Protein AF-A0AAV0WJG8-F1 (afdb_monomer)

pLDDT: mean 78.59, std 14.53, range [40.78, 93.75]

Sequence (151 aa):
MVETILKAMENHFTKAYLLFLKYVLNIMNSFNALFQSKTVLIHKITEASENILKDFCSNFIKLEVLSNSDIKNIDVADPNNYLPSKSINLGIDSNEYIRHFSPVNYEQVKNLCLKFYITAALEIKKRLPINNIIFQQLRFLDPKLAPYGNS

Structure (mmCIF, N/CA/C/O backbone):
data_AF-A0AAV0WJG8-F1
#
_entry.id   AF-A0AAV0WJG8-F1
#
loop_
_atom_site.group_PDB
_atom_site.id
_atom_site.type_symbol
_atom_site.label_atom_id
_atom_site.label_alt_id
_atom_site.label_comp_id
_atom_site.label_asym_id
_atom_site.label_entity_id
_atom_site.label_seq_id
_atom_site.pdbx_PDB_ins_code
_atom_site.Cartn_x
_atom_site.Cartn_y
_atom_site.Cartn_z
_atom_site.occupancy
_atom_site.B_iso_or_equiv
_atom_site.auth_seq_id
_atom_site.auth_comp_id
_atom_site.auth_asym_id
_atom_site.auth_atom_id
_atom_site.pdbx_PDB_model_num
ATOM 1 N N . MET A 1 1 ? 28.531 -15.564 -2.385 1.00 53.53 1 MET A N 1
ATOM 2 C CA . MET A 1 1 ? 27.382 -15.014 -1.624 1.00 53.53 1 MET A CA 1
ATOM 3 C C . MET A 1 1 ? 27.381 -13.483 -1.636 1.00 53.53 1 MET A C 1
ATOM 5 O O . MET A 1 1 ? 26.377 -12.909 -2.030 1.00 53.53 1 MET A O 1
ATOM 9 N N . VAL A 1 2 ? 28.500 -12.816 -1.309 1.00 50.94 2 VAL A N 1
ATOM 10 C CA . VAL A 1 2 ? 28.621 -11.339 -1.356 1.00 50.94 2 VAL A CA 1
ATOM 11 C C . VAL A 1 2 ? 28.486 -10.772 -2.779 1.00 50.94 2 VAL A C 1
ATOM 13 O O . VAL A 1 2 ? 27.756 -9.809 -2.968 1.00 50.94 2 VAL A O 1
ATOM 16 N N . GLU A 1 3 ? 29.070 -11.410 -3.800 1.00 52.09 3 GLU A N 1
ATOM 17 C CA . GLU A 1 3 ? 28.926 -10.982 -5.210 1.00 52.09 3 GLU A CA 1
ATOM 18 C C . GLU A 1 3 ? 27.491 -11.071 -5.748 1.00 52.09 3 GLU A C 1
ATOM 20 O O . GLU A 1 3 ? 27.099 -10.289 -6.608 1.00 52.09 3 GLU A O 1
ATOM 25 N N . THR A 1 4 ? 26.685 -12.007 -5.240 1.00 57.16 4 THR A N 1
ATOM 26 C CA . THR A 1 4 ? 25.278 -12.167 -5.636 1.00 57.16 4 THR A CA 1
ATOM 27 C C . THR A 1 4 ? 24.420 -11.047 -5.051 1.00 57.16 4 THR A C 1
ATOM 29 O O . THR A 1 4 ? 23.534 -10.538 -5.730 1.00 57.16 4 THR A O 1
ATOM 32 N N . ILE A 1 5 ? 24.724 -10.625 -3.819 1.00 57.31 5 ILE A N 1
ATOM 33 C CA . ILE A 1 5 ? 24.101 -9.464 -3.173 1.00 57.31 5 ILE A CA 1
ATOM 34 C C . ILE A 1 5 ? 24.571 -8.176 -3.857 1.00 57.31 5 ILE A C 1
ATOM 36 O O . ILE A 1 5 ? 23.738 -7.330 -4.153 1.00 57.31 5 ILE A O 1
ATOM 40 N N . LEU A 1 6 ? 25.860 -8.051 -4.197 1.00 49.75 6 LEU A N 1
ATOM 41 C CA . LEU A 1 6 ? 26.394 -6.884 -4.909 1.00 49.75 6 LEU A CA 1
ATOM 42 C C . LEU A 1 6 ? 25.773 -6.730 -6.305 1.00 49.75 6 LEU A C 1
ATOM 44 O O . LEU A 1 6 ? 25.270 -5.659 -6.615 1.00 49.75 6 LEU A O 1
ATOM 48 N N . LYS A 1 7 ? 25.693 -7.806 -7.104 1.00 57.62 7 LYS A N 1
ATOM 49 C CA . LYS A 1 7 ? 24.991 -7.795 -8.403 1.00 57.62 7 LYS A CA 1
ATOM 50 C C . LYS A 1 7 ? 23.489 -7.546 -8.265 1.00 57.62 7 LYS A C 1
ATOM 52 O O . LYS A 1 7 ? 22.890 -6.902 -9.121 1.00 57.62 7 LYS A O 1
ATOM 57 N N . ALA A 1 8 ? 22.862 -8.035 -7.194 1.00 55.31 8 ALA A N 1
ATOM 58 C CA . ALA A 1 8 ? 21.472 -7.709 -6.891 1.00 55.31 8 ALA A CA 1
ATOM 59 C C . ALA A 1 8 ? 21.305 -6.241 -6.461 1.00 55.31 8 ALA A C 1
ATOM 61 O O . ALA A 1 8 ? 20.274 -5.654 -6.760 1.00 55.31 8 ALA A O 1
ATOM 62 N N . MET A 1 9 ? 22.296 -5.625 -5.813 1.00 50.56 9 MET A N 1
ATOM 63 C CA . MET A 1 9 ? 22.311 -4.200 -5.451 1.00 50.56 9 MET A CA 1
ATOM 64 C C . MET A 1 9 ? 22.664 -3.285 -6.639 1.00 50.56 9 MET A C 1
ATOM 66 O O . MET A 1 9 ? 22.158 -2.167 -6.702 1.00 50.56 9 MET A O 1
ATOM 70 N N . GLU A 1 10 ? 23.452 -3.768 -7.607 1.00 56.34 10 GLU A N 1
ATOM 71 C CA . GLU A 1 10 ? 23.682 -3.142 -8.924 1.00 56.34 10 GLU A CA 1
ATOM 72 C C . GLU A 1 10 ? 22.482 -3.285 -9.867 1.00 56.34 10 GLU A C 1
ATOM 74 O O . GLU A 1 10 ? 22.414 -2.641 -10.914 1.00 56.34 10 GLU A O 1
A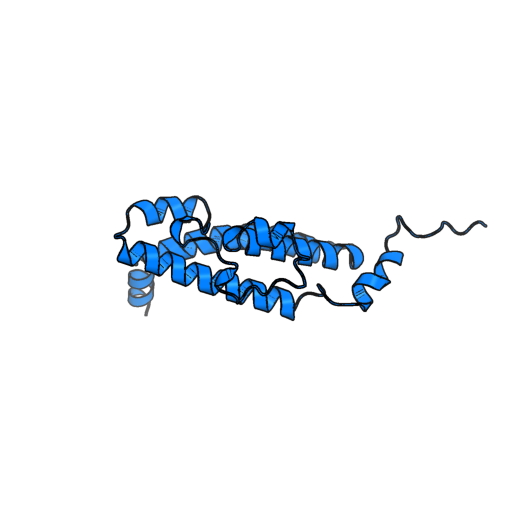TOM 79 N N . ASN A 1 11 ? 21.493 -4.095 -9.492 1.00 74.00 11 ASN A N 1
ATOM 80 C CA . ASN A 1 11 ? 20.261 -4.185 -10.238 1.00 74.00 11 ASN A CA 1
ATOM 81 C C . ASN A 1 11 ? 19.435 -2.908 -10.019 1.00 74.00 11 ASN A C 1
ATOM 83 O O . ASN A 1 11 ? 18.912 -2.653 -8.931 1.00 74.00 11 ASN A O 1
ATOM 87 N N . HIS A 1 12 ? 19.284 -2.118 -11.081 1.00 78.19 12 HIS A N 1
ATOM 88 C CA . HIS A 1 12 ? 18.453 -0.915 -11.126 1.00 78.19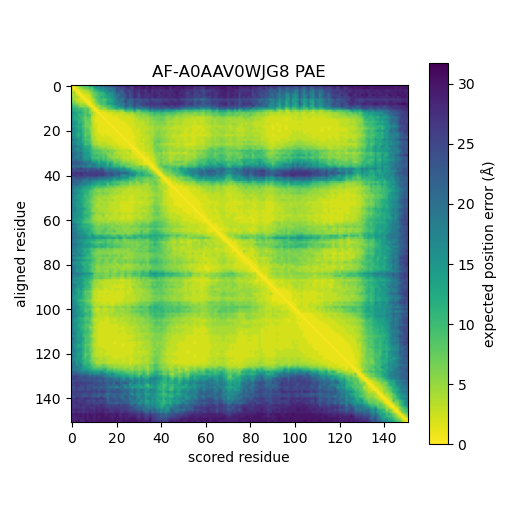 12 HIS A CA 1
ATOM 89 C C . HIS A 1 12 ? 17.046 -1.138 -10.525 1.00 78.19 12 HIS A C 1
ATOM 91 O O . HIS A 1 12 ? 16.498 -0.242 -9.883 1.00 78.19 12 HIS A O 1
ATOM 97 N N . PHE A 1 13 ? 16.490 -2.349 -10.630 1.00 84.50 13 PHE A N 1
ATOM 98 C CA . PHE A 1 13 ? 15.227 -2.720 -9.983 1.00 84.50 13 PHE A CA 1
ATOM 99 C C . PHE A 1 13 ? 15.293 -2.672 -8.449 1.00 84.50 13 PHE A C 1
ATOM 101 O O . PHE A 1 13 ? 14.407 -2.107 -7.808 1.00 84.50 13 PHE A O 1
ATOM 108 N N . THR A 1 14 ? 16.358 -3.208 -7.853 1.00 86.00 14 THR A N 1
ATOM 109 C CA . THR A 1 14 ? 16.562 -3.210 -6.398 1.00 86.00 14 THR A CA 1
ATOM 110 C C . THR A 1 14 ? 16.704 -1.793 -5.876 1.00 86.00 14 THR A C 1
ATOM 112 O O . THR A 1 14 ? 16.089 -1.451 -4.872 1.00 86.00 14 THR A O 1
ATOM 115 N N . LYS A 1 15 ? 17.449 -0.929 -6.577 1.00 88.94 15 LYS A N 1
ATOM 116 C CA . LYS A 1 15 ? 17.573 0.478 -6.182 1.00 88.94 15 LYS A CA 1
ATOM 117 C C . LYS A 1 15 ? 16.225 1.202 -6.232 1.00 88.94 15 LYS A C 1
ATOM 119 O O . LYS A 1 15 ? 15.876 1.875 -5.266 1.00 88.94 15 LYS A O 1
ATOM 124 N N . ALA A 1 16 ? 15.445 1.023 -7.300 1.00 90.25 16 ALA A N 1
ATOM 125 C CA . ALA A 1 16 ? 14.104 1.602 -7.402 1.00 90.25 16 ALA A CA 1
ATOM 126 C C . ALA A 1 16 ? 13.186 1.148 -6.252 1.00 90.25 16 ALA A C 1
ATOM 128 O O . ALA A 1 16 ? 12.484 1.968 -5.653 1.00 90.25 16 ALA A O 1
ATOM 129 N N . TYR A 1 17 ? 13.246 -0.143 -5.911 1.00 89.94 17 TYR A N 1
ATOM 130 C CA . TYR A 1 17 ? 12.474 -0.729 -4.821 1.00 89.94 17 TYR A CA 1
ATOM 131 C C . TYR A 1 17 ? 12.952 -0.265 -3.438 1.00 89.94 17 TYR A C 1
ATOM 133 O O . TYR A 1 17 ? 12.134 0.036 -2.581 1.00 89.94 17 TYR A O 1
ATOM 141 N N . LEU A 1 18 ? 14.260 -0.119 -3.210 1.00 90.00 18 LEU A N 1
ATOM 142 C CA . LEU A 1 18 ? 14.802 0.427 -1.960 1.00 90.00 18 LEU A CA 1
ATOM 143 C C . LEU A 1 18 ? 14.403 1.894 -1.751 1.00 90.00 18 LEU A C 1
ATOM 145 O O . LEU A 1 18 ? 14.049 2.274 -0.637 1.00 90.00 18 LEU A O 1
ATOM 149 N N . LEU A 1 19 ? 14.411 2.713 -2.810 1.00 92.38 19 LEU A N 1
ATOM 150 C CA . LEU A 1 19 ? 13.921 4.097 -2.751 1.00 92.38 19 LEU A CA 1
ATOM 151 C C . LEU A 1 19 ? 12.422 4.149 -2.423 1.00 92.38 19 LEU A C 1
ATOM 153 O O . LEU A 1 19 ? 11.987 4.983 -1.632 1.00 92.38 19 LEU A O 1
ATOM 157 N N . PHE A 1 20 ? 11.648 3.218 -2.979 1.00 93.75 20 PHE A N 1
ATOM 158 C CA . PHE A 1 20 ? 10.243 3.033 -2.632 1.00 93.75 20 PHE A CA 1
ATOM 159 C C . PHE A 1 20 ? 10.061 2.607 -1.164 1.00 93.75 20 PHE A C 1
ATOM 161 O O . PHE A 1 20 ? 9.269 3.204 -0.439 1.00 93.75 20 PHE A O 1
ATOM 168 N N . LEU A 1 21 ? 10.832 1.630 -0.681 1.00 92.19 21 LEU A N 1
ATOM 169 C CA . LEU A 1 21 ? 10.775 1.186 0.713 1.00 92.19 21 LEU A CA 1
ATOM 170 C C . LEU A 1 21 ? 11.170 2.298 1.687 1.00 92.19 21 LEU A C 1
ATOM 172 O O . LEU A 1 21 ? 10.558 2.416 2.742 1.00 92.19 21 LEU A O 1
ATOM 176 N N . LYS A 1 22 ? 12.140 3.146 1.330 1.00 92.69 22 LYS A N 1
ATOM 177 C CA . LYS A 1 22 ? 12.486 4.353 2.095 1.00 92.69 22 LYS A CA 1
ATOM 178 C C . LYS A 1 22 ? 11.279 5.290 2.224 1.00 92.69 22 LYS A C 1
ATOM 180 O O . LYS A 1 22 ? 11.019 5.796 3.312 1.00 92.69 22 LYS A O 1
ATOM 185 N N . TYR A 1 23 ? 10.528 5.498 1.141 1.00 92.88 23 TYR A N 1
ATOM 186 C CA . TYR A 1 23 ? 9.294 6.288 1.169 1.00 92.88 23 TYR A CA 1
ATOM 187 C C . TYR A 1 23 ? 8.226 5.653 2.074 1.00 92.88 23 TYR A C 1
ATOM 189 O O . TYR A 1 23 ? 7.709 6.317 2.970 1.00 92.88 23 TYR A O 1
ATOM 197 N N . VAL A 1 24 ? 7.952 4.357 1.904 1.00 91.38 24 VAL A N 1
ATOM 198 C CA . VAL A 1 24 ? 6.990 3.612 2.735 1.00 91.38 24 VAL A CA 1
ATOM 199 C C . VAL A 1 24 ? 7.383 3.634 4.213 1.00 91.38 24 VAL A C 1
ATOM 201 O O . VAL A 1 24 ? 6.529 3.811 5.080 1.00 91.38 24 VAL A O 1
ATOM 204 N N . LEU A 1 25 ? 8.670 3.483 4.525 1.00 89.06 25 LEU A N 1
ATOM 205 C CA . LEU A 1 25 ? 9.166 3.491 5.898 1.00 89.06 25 LEU A CA 1
ATOM 206 C C . LEU A 1 25 ? 8.879 4.825 6.592 1.00 89.06 25 LEU A C 1
ATOM 208 O O . LEU A 1 25 ? 8.531 4.828 7.769 1.00 89.06 25 LEU A O 1
ATOM 212 N N . ASN A 1 26 ? 8.954 5.946 5.872 1.00 87.81 26 ASN A N 1
ATOM 213 C CA . ASN A 1 26 ? 8.582 7.246 6.427 1.00 87.81 26 ASN A CA 1
ATOM 214 C C . ASN A 1 26 ? 7.098 7.305 6.815 1.00 87.81 26 ASN A C 1
ATOM 216 O O . ASN A 1 26 ? 6.782 7.853 7.867 1.00 87.81 26 ASN A O 1
ATOM 220 N N . ILE A 1 27 ? 6.206 6.692 6.027 1.00 85.31 27 ILE A N 1
ATOM 221 C CA . ILE A 1 27 ? 4.778 6.573 6.372 1.00 85.31 27 ILE A CA 1
ATOM 222 C C . ILE A 1 27 ? 4.617 5.732 7.650 1.00 85.31 27 ILE A C 1
ATOM 224 O O . ILE A 1 27 ? 3.926 6.128 8.587 1.00 85.31 27 ILE A O 1
ATOM 228 N N . MET A 1 28 ? 5.319 4.597 7.729 1.00 83.00 28 MET A N 1
ATOM 229 C CA . MET A 1 28 ? 5.268 3.694 8.886 1.00 83.00 28 MET A CA 1
ATOM 230 C C . MET A 1 28 ? 5.872 4.301 10.161 1.00 83.00 28 MET A C 1
ATOM 232 O O . MET A 1 28 ? 5.393 4.019 11.259 1.00 83.00 28 MET A O 1
ATOM 236 N N . ASN A 1 29 ? 6.903 5.142 10.050 1.00 83.38 29 ASN A N 1
ATOM 237 C CA . ASN A 1 29 ? 7.557 5.769 11.201 1.00 83.38 29 ASN A CA 1
ATOM 238 C C . ASN A 1 29 ? 6.601 6.667 11.993 1.00 83.38 29 ASN A C 1
ATOM 240 O O . ASN A 1 29 ? 6.647 6.663 13.223 1.00 83.38 29 ASN A O 1
ATOM 244 N N . SER A 1 30 ? 5.693 7.366 11.310 1.00 75.31 30 SER A N 1
ATOM 245 C CA . SER A 1 30 ? 4.637 8.176 11.929 1.00 75.31 30 SER A CA 1
ATOM 246 C C . SER A 1 30 ? 3.738 7.336 12.840 1.00 75.31 30 SER A C 1
ATOM 248 O O . SER A 1 30 ? 3.424 7.726 13.964 1.00 75.31 30 SER A O 1
ATOM 250 N N . PHE A 1 31 ? 3.370 6.142 12.378 1.00 78.44 31 PHE A N 1
ATOM 251 C CA . PHE A 1 31 ? 2.560 5.200 13.141 1.00 78.44 31 PHE A CA 1
ATOM 252 C C . PHE A 1 31 ? 3.354 4.542 14.277 1.00 78.44 31 PHE A C 1
ATOM 254 O O . PHE A 1 31 ? 2.868 4.455 15.404 1.00 78.44 31 PHE A O 1
ATOM 261 N N . ASN A 1 32 ? 4.607 4.154 14.022 1.00 77.56 32 ASN A N 1
ATOM 262 C CA . ASN A 1 32 ? 5.495 3.600 15.046 1.00 77.56 32 ASN A CA 1
ATOM 263 C C . ASN A 1 32 ? 5.734 4.582 16.201 1.00 77.56 32 ASN A C 1
ATOM 265 O O . ASN A 1 32 ? 5.731 4.165 17.357 1.00 77.56 32 ASN A O 1
ATOM 269 N N . ALA A 1 33 ? 5.887 5.880 15.919 1.00 78.88 33 ALA A N 1
ATOM 270 C CA . ALA A 1 33 ? 6.032 6.908 16.949 1.00 78.88 33 ALA A CA 1
ATOM 271 C C . ALA A 1 33 ? 4.809 6.970 17.883 1.00 78.88 33 ALA A C 1
ATOM 273 O O . ALA A 1 33 ? 4.955 7.166 19.089 1.00 78.88 33 ALA A O 1
ATOM 274 N N . LEU A 1 34 ? 3.606 6.735 17.348 1.00 71.75 34 LEU A N 1
ATOM 275 C CA . LEU A 1 34 ? 2.370 6.685 18.130 1.00 71.75 34 LEU A CA 1
ATOM 276 C C . LEU A 1 34 ? 2.329 5.458 19.056 1.00 71.75 34 LEU A C 1
ATOM 278 O O . LEU A 1 34 ? 1.909 5.584 20.204 1.00 71.75 34 LEU A O 1
ATOM 282 N N . PHE A 1 35 ? 2.839 4.307 18.605 1.00 67.56 35 PHE A N 1
ATOM 283 C CA . PHE A 1 35 ? 3.004 3.100 19.433 1.00 67.56 35 PHE A CA 1
ATOM 284 C C . PHE A 1 35 ? 4.101 3.228 20.495 1.00 67.56 35 PHE A C 1
ATOM 286 O O . PHE A 1 35 ? 4.013 2.605 21.549 1.00 67.56 35 PHE A O 1
ATOM 293 N N . GLN A 1 36 ? 5.131 4.032 20.234 1.00 68.38 36 GLN A N 1
ATOM 294 C CA . GLN A 1 36 ? 6.209 4.315 21.187 1.00 68.38 36 GLN A CA 1
ATOM 295 C C . GLN A 1 36 ? 5.819 5.371 22.235 1.00 68.38 36 GLN A C 1
ATOM 297 O O . GLN A 1 36 ? 6.570 5.609 23.185 1.00 68.38 36 GLN A O 1
ATOM 302 N N . SER A 1 37 ? 4.651 6.004 22.090 1.00 70.69 37 SER A N 1
ATOM 303 C CA . SER A 1 37 ? 4.130 6.938 23.083 1.00 70.69 37 SER A CA 1
ATOM 304 C C . SER A 1 37 ? 3.861 6.223 24.408 1.00 70.69 37 SER A C 1
ATOM 306 O O . SER A 1 37 ? 3.209 5.185 24.459 1.00 70.69 37 SER A O 1
ATOM 308 N N . LYS A 1 38 ? 4.317 6.819 25.515 1.00 59.88 38 LYS A N 1
ATOM 309 C CA . LYS A 1 38 ? 4.108 6.291 26.877 1.00 59.88 38 LYS A CA 1
ATOM 310 C C . LYS A 1 38 ? 2.676 6.483 27.397 1.00 59.88 38 LYS A C 1
ATOM 312 O O . LYS A 1 38 ? 2.363 6.036 28.496 1.00 59.88 38 LYS A O 1
ATOM 317 N N . THR A 1 39 ? 1.816 7.172 26.649 1.00 59.22 39 THR A N 1
ATOM 318 C CA . THR A 1 39 ? 0.405 7.366 26.997 1.00 59.22 39 THR A CA 1
ATOM 319 C C . THR A 1 39 ? -0.456 6.301 26.322 1.00 59.22 39 THR A C 1
ATOM 321 O O . THR A 1 39 ? -0.326 6.052 25.125 1.00 59.22 39 THR A O 1
ATOM 324 N N . VAL A 1 40 ? -1.351 5.667 27.087 1.00 55.47 40 VAL A N 1
ATOM 325 C CA . VAL A 1 40 ? -2.308 4.670 26.578 1.00 55.47 40 VAL A CA 1
ATOM 326 C C . VAL A 1 40 ? -3.344 5.387 25.702 1.00 55.47 40 VAL A C 1
ATOM 328 O O . VAL A 1 40 ? -4.406 5.800 26.154 1.00 55.47 40 VAL A O 1
ATOM 331 N N . LEU A 1 41 ? -3.011 5.584 24.427 1.00 64.94 41 LEU A N 1
ATOM 332 C CA . LEU A 1 41 ? -3.833 6.292 23.443 1.00 64.94 41 LEU A CA 1
ATOM 333 C C . LEU A 1 41 ? -4.681 5.314 22.622 1.00 64.94 41 LEU A C 1
ATOM 335 O O . LEU A 1 41 ? -4.773 5.438 21.405 1.00 64.94 41 LEU A O 1
ATOM 339 N N . ILE A 1 42 ? -5.316 4.337 23.276 1.00 62.75 42 ILE A N 1
ATOM 340 C CA . ILE A 1 42 ? -6.174 3.317 22.638 1.00 62.75 42 ILE A CA 1
ATOM 341 C C . ILE A 1 42 ? -7.218 3.964 21.711 1.00 62.75 42 ILE A C 1
ATOM 343 O O . ILE A 1 42 ? -7.445 3.491 20.596 1.00 62.75 42 ILE A O 1
ATOM 347 N N . HIS A 1 43 ? -7.776 5.105 22.128 1.00 64.56 43 HIS A N 1
ATOM 348 C CA . HIS A 1 43 ? -8.718 5.897 21.338 1.00 64.56 43 HIS A CA 1
ATOM 349 C C . HIS A 1 43 ? -8.098 6.491 20.057 1.00 64.56 43 HIS A C 1
ATOM 351 O O . HIS A 1 43 ? -8.793 6.589 19.047 1.00 64.56 43 HIS A O 1
ATOM 357 N N . LYS A 1 44 ? -6.795 6.817 20.056 1.00 71.75 44 LYS A N 1
ATOM 358 C CA . LYS A 1 44 ? -6.058 7.302 18.874 1.00 71.75 44 LYS A CA 1
ATOM 359 C C . LYS A 1 44 ? -5.471 6.186 18.024 1.00 71.75 44 LYS A C 1
ATOM 361 O O . LYS A 1 44 ? -5.191 6.427 16.860 1.00 71.75 44 LYS A O 1
ATOM 366 N N . ILE A 1 45 ? -5.288 4.975 18.559 1.00 75.12 45 ILE A N 1
ATOM 367 C CA . ILE A 1 45 ? -4.787 3.839 17.769 1.00 75.12 45 ILE A CA 1
ATOM 368 C C . ILE A 1 45 ? -5.753 3.533 16.625 1.00 75.12 45 ILE A C 1
ATOM 370 O O . ILE A 1 45 ? -5.300 3.297 15.510 1.00 75.12 45 ILE A O 1
ATOM 374 N N . THR A 1 46 ? -7.066 3.582 16.867 1.00 75.56 46 THR A N 1
ATOM 375 C CA . THR A 1 46 ? -8.070 3.360 15.811 1.00 75.56 46 THR A CA 1
ATOM 376 C C . THR A 1 46 ? -7.948 4.413 14.707 1.00 75.56 46 THR A C 1
ATOM 378 O O . THR A 1 46 ? -7.800 4.062 13.542 1.00 75.56 46 THR A O 1
ATOM 381 N N . GLU A 1 47 ? -7.909 5.695 15.076 1.00 79.06 47 GLU A N 1
ATOM 382 C CA . GLU A 1 47 ? -7.749 6.811 14.133 1.00 79.06 47 GLU A CA 1
ATOM 383 C C . GLU A 1 47 ? -6.413 6.741 13.375 1.00 79.06 47 GLU A C 1
ATOM 385 O O . GLU A 1 47 ? -6.374 6.857 12.155 1.00 79.06 47 GLU A O 1
ATOM 390 N N . ALA A 1 48 ? -5.312 6.467 14.073 1.00 80.62 48 ALA A N 1
ATOM 391 C CA . ALA A 1 48 ? -3.993 6.306 13.472 1.00 80.62 48 ALA A CA 1
ATOM 392 C C . ALA A 1 48 ? -3.933 5.109 12.513 1.00 80.62 48 ALA A C 1
ATOM 394 O O . ALA A 1 48 ? -3.257 5.176 11.490 1.00 80.62 48 ALA A O 1
ATOM 395 N N . SER A 1 49 ? -4.654 4.029 12.825 1.00 82.75 49 SER A N 1
ATOM 396 C CA . SER A 1 49 ? -4.756 2.842 11.970 1.00 82.75 49 SER A CA 1
ATOM 397 C C . SER A 1 49 ? -5.572 3.118 10.706 1.00 82.75 49 SER A C 1
ATOM 399 O O . SER A 1 49 ? -5.240 2.628 9.629 1.00 82.75 49 SER A O 1
ATOM 401 N N . GLU A 1 50 ? -6.631 3.919 10.811 1.00 85.19 50 GLU A N 1
ATOM 402 C CA . GLU A 1 50 ? -7.380 4.391 9.645 1.00 85.19 50 GLU A CA 1
ATOM 403 C C . GLU A 1 50 ? -6.532 5.339 8.790 1.00 85.19 50 GLU A C 1
ATOM 405 O O . GLU A 1 50 ? -6.526 5.216 7.568 1.00 85.19 50 GLU A O 1
ATOM 410 N N . ASN A 1 51 ? -5.785 6.250 9.417 1.00 87.06 51 ASN A N 1
ATOM 411 C CA . ASN A 1 51 ? -4.935 7.211 8.717 1.00 87.06 51 ASN A CA 1
ATOM 412 C C . ASN A 1 51 ? -3.786 6.526 7.977 1.00 87.06 51 ASN A C 1
ATOM 414 O O . ASN A 1 51 ? -3.610 6.783 6.792 1.00 87.06 51 ASN A O 1
ATOM 418 N N . ILE A 1 52 ? -3.074 5.583 8.608 1.00 88.44 52 ILE A N 1
ATOM 419 C CA . ILE A 1 52 ? -2.012 4.845 7.910 1.00 88.44 52 ILE A CA 1
ATOM 420 C C . ILE A 1 52 ? -2.579 4.029 6.740 1.00 88.44 52 ILE A C 1
ATOM 422 O O . ILE A 1 52 ? -1.971 3.970 5.674 1.00 88.44 52 ILE A O 1
ATOM 426 N N . LEU A 1 53 ? -3.775 3.446 6.889 1.00 88.62 53 LEU A N 1
ATOM 427 C CA . LEU A 1 53 ? -4.434 2.748 5.787 1.00 88.62 53 LEU A CA 1
ATOM 428 C C . LEU A 1 53 ? -4.793 3.715 4.649 1.00 88.62 53 LEU A C 1
ATOM 430 O O . LEU A 1 53 ? -4.553 3.393 3.489 1.00 88.62 53 LEU A O 1
ATOM 434 N N . LYS A 1 54 ? -5.321 4.905 4.963 1.00 89.12 54 LYS A N 1
ATOM 435 C CA . LYS A 1 54 ? -5.601 5.955 3.969 1.00 89.12 54 LYS A CA 1
ATOM 436 C C . LYS A 1 54 ? -4.334 6.414 3.258 1.00 89.12 54 LYS A C 1
ATOM 438 O O . LYS A 1 54 ? -4.361 6.531 2.037 1.00 89.12 54 LYS A O 1
ATOM 443 N N . ASP A 1 55 ? -3.233 6.607 3.979 1.00 88.44 55 ASP A N 1
ATOM 444 C CA . ASP A 1 55 ? -1.950 7.004 3.397 1.00 88.44 55 ASP A CA 1
ATOM 445 C C . ASP A 1 55 ? -1.472 5.962 2.381 1.00 88.44 55 ASP A C 1
ATOM 447 O O . ASP A 1 55 ? -1.134 6.308 1.249 1.00 88.44 55 ASP A O 1
ATOM 451 N N . PHE A 1 56 ? -1.528 4.672 2.724 1.00 89.50 56 PHE A N 1
ATOM 452 C CA . PHE A 1 56 ? -1.208 3.598 1.780 1.00 89.50 56 PHE A CA 1
ATOM 453 C C . PHE A 1 56 ? -2.162 3.595 0.583 1.00 89.50 56 PHE A C 1
ATOM 455 O O . PHE A 1 56 ? -1.706 3.625 -0.559 1.00 89.50 56 PHE A O 1
ATOM 462 N N . CYS A 1 57 ? -3.472 3.609 0.827 1.00 90.12 57 CYS A N 1
ATOM 463 C CA . CYS A 1 57 ? -4.483 3.556 -0.224 1.00 90.12 57 CYS A CA 1
ATOM 464 C C . CYS A 1 57 ? -4.421 4.759 -1.173 1.00 90.12 57 CYS A C 1
ATOM 466 O O . CYS A 1 57 ? -4.567 4.578 -2.375 1.00 90.12 57 CYS A O 1
ATOM 468 N N . SER A 1 58 ? -4.126 5.965 -0.685 1.00 91.50 58 SER A N 1
ATOM 469 C CA . SER A 1 58 ? -4.015 7.180 -1.510 1.00 91.50 58 SER A CA 1
ATOM 470 C C . SER A 1 58 ? -2.951 7.093 -2.609 1.00 91.50 58 SER A C 1
ATOM 472 O O . SER A 1 58 ? -3.031 7.804 -3.608 1.00 91.50 58 SER A O 1
ATOM 474 N N . ASN A 1 59 ? -1.973 6.194 -2.458 1.00 91.44 59 ASN A N 1
ATOM 475 C CA . A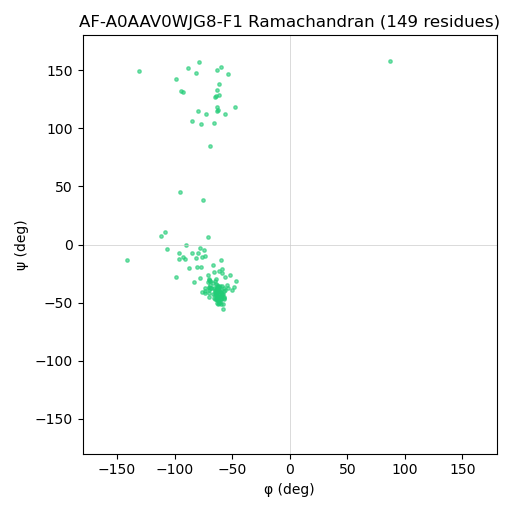SN A 1 59 ? -0.913 6.004 -3.439 1.00 91.44 59 ASN A CA 1
ATOM 476 C C . ASN A 1 59 ? -1.335 5.142 -4.640 1.00 91.44 59 ASN A C 1
ATOM 478 O O . ASN A 1 59 ? -0.666 5.200 -5.673 1.00 91.44 59 ASN A O 1
ATOM 482 N N . PHE A 1 60 ? -2.405 4.343 -4.530 1.00 92.50 60 PHE A N 1
ATOM 483 C CA . PHE A 1 60 ? -2.802 3.401 -5.587 1.00 92.50 60 PHE A CA 1
ATOM 484 C C . PHE A 1 60 ? -4.312 3.253 -5.823 1.00 92.50 60 PHE A C 1
ATOM 486 O O . PHE A 1 60 ? -4.689 2.698 -6.849 1.00 92.50 60 PHE A O 1
ATOM 493 N N . ILE A 1 61 ? -5.174 3.745 -4.933 1.00 91.50 61 ILE A N 1
ATOM 494 C CA . ILE A 1 61 ? -6.638 3.730 -5.062 1.00 91.50 61 ILE A CA 1
ATOM 495 C C . ILE A 1 61 ? -7.120 5.095 -5.558 1.00 91.50 61 ILE A C 1
ATOM 497 O O . ILE A 1 61 ? -6.584 6.137 -5.179 1.00 91.50 61 ILE A O 1
ATOM 501 N N . LYS A 1 62 ? -8.145 5.101 -6.416 1.00 91.50 62 LYS A N 1
ATOM 502 C CA . LYS A 1 62 ? -8.750 6.329 -6.938 1.00 91.50 62 LYS A CA 1
ATOM 503 C C . LYS A 1 62 ? -9.336 7.175 -5.806 1.00 91.50 62 LYS A C 1
ATOM 505 O O . LYS A 1 62 ? -10.037 6.668 -4.930 1.00 91.50 62 LYS A O 1
ATOM 510 N N . LEU A 1 63 ? -9.121 8.489 -5.886 1.00 87.94 63 LEU A N 1
ATOM 511 C CA . LEU A 1 63 ? -9.623 9.447 -4.898 1.00 87.94 63 LEU A CA 1
ATOM 512 C C . LEU A 1 63 ? -11.150 9.360 -4.730 1.00 87.94 63 LEU A C 1
ATOM 514 O O . LEU A 1 63 ? -11.641 9.403 -3.610 1.00 87.94 63 LEU A O 1
ATOM 518 N N . GLU A 1 64 ? -11.888 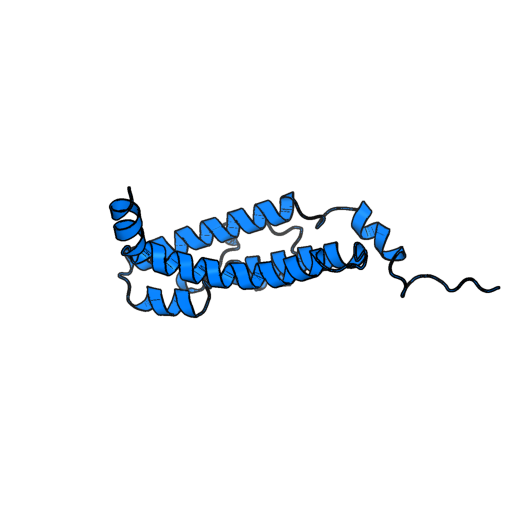9.157 -5.825 1.00 87.19 64 GLU A N 1
ATOM 519 C CA . GLU A 1 64 ? -13.349 9.001 -5.808 1.00 87.19 64 GLU A CA 1
ATOM 520 C C . GLU A 1 64 ? -13.818 7.850 -4.904 1.00 87.19 64 GLU A C 1
ATOM 522 O O . GLU A 1 64 ? -14.805 7.992 -4.188 1.00 87.19 64 GLU A O 1
ATOM 527 N N . VAL A 1 65 ? -13.081 6.737 -4.859 1.00 87.38 65 VAL A N 1
ATOM 528 C CA . VAL A 1 65 ? -13.416 5.597 -3.995 1.00 87.38 65 VAL A CA 1
ATOM 529 C C . VAL A 1 65 ? -13.097 5.926 -2.536 1.00 87.38 65 VAL A C 1
ATOM 531 O O . VAL A 1 65 ? -13.891 5.626 -1.648 1.00 87.38 65 VAL A O 1
ATOM 534 N N . LEU A 1 66 ? -11.972 6.606 -2.289 1.00 86.12 66 LEU A N 1
ATOM 535 C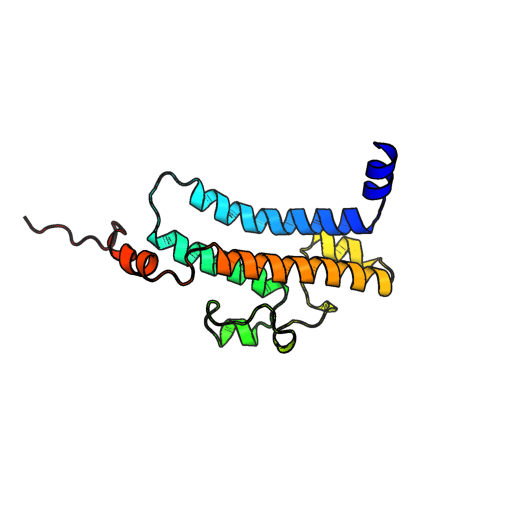 CA . LEU A 1 66 ? -11.543 7.012 -0.945 1.00 86.12 66 LEU A CA 1
ATOM 536 C C . LEU A 1 66 ? -12.434 8.094 -0.323 1.00 86.12 66 LEU A C 1
ATOM 538 O O . LEU A 1 66 ? -12.569 8.136 0.896 1.00 86.12 66 LEU A O 1
ATOM 542 N N . SER A 1 67 ? -13.020 8.973 -1.138 1.00 85.00 67 SER A N 1
ATOM 543 C CA . SER A 1 67 ? -13.912 10.038 -0.671 1.00 85.00 67 SER A CA 1
ATOM 544 C C . SER A 1 67 ? -15.351 9.566 -0.465 1.00 85.00 67 SER A C 1
ATOM 546 O O . SER A 1 67 ? -16.026 10.077 0.424 1.00 85.00 67 SER A O 1
ATOM 548 N N . ASN A 1 68 ? -15.821 8.601 -1.261 1.00 82.75 68 ASN A N 1
ATOM 549 C CA . ASN A 1 68 ? -17.220 8.162 -1.239 1.00 82.75 68 ASN A CA 1
ATOM 550 C C . ASN A 1 68 ? -17.497 6.996 -0.278 1.00 82.75 68 ASN A C 1
ATOM 552 O O . ASN A 1 68 ? -18.658 6.673 -0.039 1.00 82.75 68 ASN A O 1
ATOM 556 N N . SER A 1 69 ? -16.463 6.334 0.248 1.00 82.06 69 SER A N 1
ATOM 557 C CA . SER A 1 69 ? -16.604 5.149 1.103 1.00 82.06 69 SER A CA 1
ATOM 558 C C . SER A 1 69 ? -15.779 5.258 2.379 1.00 82.06 69 SER A C 1
ATOM 560 O O . SER A 1 69 ? -14.697 5.840 2.395 1.00 82.06 69 SER A O 1
ATOM 562 N N . ASP A 1 70 ? -16.261 4.631 3.454 1.00 82.38 70 ASP A N 1
ATOM 563 C CA . ASP A 1 70 ? -15.434 4.406 4.640 1.00 82.38 70 ASP A CA 1
ATOM 564 C C . ASP A 1 70 ? -14.269 3.470 4.271 1.00 82.38 70 ASP A C 1
ATOM 566 O O . ASP A 1 70 ? -14.486 2.375 3.743 1.00 82.38 70 ASP A O 1
ATOM 570 N N . ILE A 1 71 ? -13.035 3.885 4.582 1.00 82.50 71 ILE A N 1
ATOM 571 C CA . ILE A 1 71 ? -11.792 3.140 4.326 1.00 82.50 71 ILE A CA 1
ATOM 572 C C . ILE A 1 71 ? -11.837 1.699 4.864 1.00 82.50 71 ILE A C 1
ATOM 574 O O . ILE A 1 71 ? -11.188 0.803 4.322 1.00 82.50 71 ILE A O 1
ATOM 578 N N . LYS A 1 72 ? -12.652 1.452 5.894 1.00 80.19 72 LYS A N 1
ATOM 579 C CA . LYS A 1 72 ? -12.907 0.125 6.475 1.00 80.19 72 LYS A CA 1
ATOM 580 C C . LYS A 1 72 ? -13.533 -0.843 5.475 1.00 80.19 72 LYS A C 1
ATOM 582 O O . LYS A 1 72 ? -13.156 -2.019 5.423 1.00 80.19 72 LYS A O 1
ATOM 587 N N . ASN A 1 73 ? -14.446 -0.333 4.657 1.00 82.94 73 ASN A N 1
ATOM 588 C CA . ASN A 1 73 ? -15.298 -1.112 3.764 1.00 82.94 73 ASN A CA 1
ATOM 589 C C . ASN A 1 73 ? -14.742 -1.200 2.340 1.00 82.94 73 ASN A C 1
ATOM 591 O O . ASN A 1 73 ? -15.200 -2.032 1.566 1.00 82.94 73 ASN A O 1
ATOM 595 N N . ILE A 1 74 ? -13.736 -0.387 2.003 1.00 86.00 74 ILE A N 1
ATOM 596 C CA . ILE A 1 74 ? -13.096 -0.425 0.686 1.00 86.00 74 ILE A CA 1
ATOM 597 C C . ILE A 1 74 ? -12.381 -1.763 0.494 1.00 86.00 74 ILE A C 1
ATOM 599 O O . ILE A 1 74 ? -11.540 -2.156 1.315 1.00 86.00 74 ILE A O 1
ATOM 603 N N . ASP A 1 75 ? -12.687 -2.443 -0.610 1.00 85.75 75 ASP A N 1
ATOM 604 C CA . ASP A 1 75 ? -11.898 -3.577 -1.074 1.00 85.75 75 ASP A CA 1
ATOM 605 C C . ASP A 1 75 ? -10.621 -3.069 -1.755 1.00 85.75 75 ASP A C 1
ATOM 607 O O . ASP A 1 75 ? -10.630 -2.558 -2.877 1.00 85.75 75 ASP A O 1
ATOM 611 N N . VAL A 1 76 ? -9.508 -3.190 -1.031 1.00 87.44 76 VAL A N 1
ATOM 612 C CA . VAL A 1 76 ? -8.175 -2.772 -1.485 1.00 87.44 76 VAL A CA 1
ATOM 613 C C . VAL A 1 76 ? -7.563 -3.758 -2.487 1.00 87.44 76 VAL A C 1
ATOM 615 O O . VAL A 1 76 ? -6.543 -3.447 -3.102 1.00 87.44 76 VAL A O 1
ATOM 618 N N . ALA A 1 77 ? -8.156 -4.942 -2.659 1.00 87.69 77 ALA A N 1
ATOM 619 C CA . ALA A 1 77 ? -7.728 -5.958 -3.615 1.00 87.69 77 ALA A CA 1
ATOM 620 C C . ALA A 1 77 ? -8.507 -5.898 -4.945 1.00 87.69 77 ALA A C 1
ATOM 622 O O . ALA A 1 77 ? -8.129 -6.598 -5.883 1.00 87.69 77 ALA A O 1
ATOM 623 N N . ASP A 1 78 ? -9.550 -5.064 -5.043 1.00 88.31 78 ASP A N 1
ATOM 624 C CA . ASP A 1 78 ? -10.346 -4.901 -6.263 1.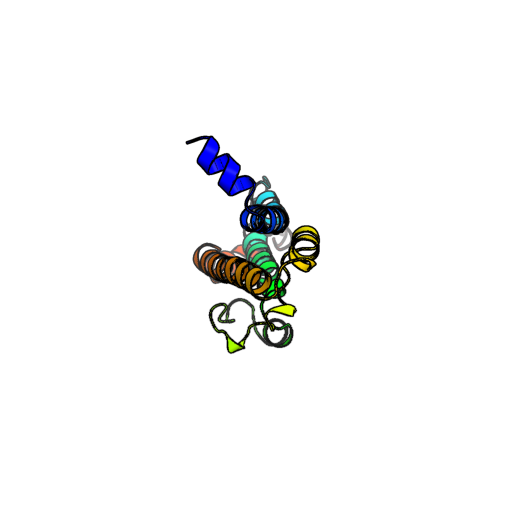00 88.31 78 ASP A CA 1
ATOM 625 C C . ASP A 1 78 ? -9.638 -3.985 -7.284 1.00 88.31 78 ASP A C 1
ATOM 627 O O . ASP A 1 78 ? -9.504 -2.777 -7.043 1.00 88.31 78 ASP A O 1
ATOM 631 N N . PRO A 1 79 ? -9.233 -4.510 -8.458 1.00 87.50 79 PRO A N 1
ATOM 632 C CA . PRO A 1 79 ? -8.557 -3.727 -9.486 1.00 87.50 79 PRO A CA 1
ATOM 633 C C . PRO A 1 79 ? -9.378 -2.565 -10.052 1.00 87.50 79 PRO A C 1
ATOM 635 O O . PRO A 1 79 ? -8.797 -1.603 -10.556 1.00 87.50 79 PRO A O 1
ATOM 638 N N . ASN A 1 80 ? -10.711 -2.606 -9.958 1.00 88.38 80 ASN A N 1
ATO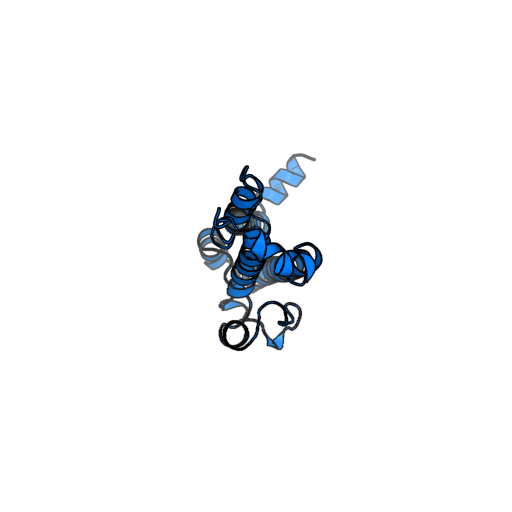M 639 C CA . ASN A 1 80 ? -11.571 -1.520 -10.442 1.00 88.38 80 ASN A CA 1
ATOM 640 C C . ASN A 1 80 ? -11.378 -0.222 -9.647 1.00 88.38 80 ASN A C 1
ATOM 642 O O . ASN A 1 80 ? -11.621 0.877 -10.164 1.00 88.38 80 ASN A O 1
ATOM 646 N N . ASN A 1 81 ? -10.890 -0.344 -8.411 1.00 89.19 81 ASN A N 1
ATOM 647 C CA . ASN A 1 81 ? -10.631 0.774 -7.514 1.00 89.19 81 ASN A CA 1
ATOM 648 C C . ASN A 1 81 ? -9.254 1.409 -7.747 1.00 89.19 81 ASN A C 1
ATOM 650 O O . ASN A 1 81 ? -8.962 2.447 -7.152 1.00 89.19 81 ASN A O 1
ATOM 654 N N . TYR A 1 82 ? -8.398 0.821 -8.588 1.00 90.94 82 TYR A N 1
ATOM 655 C CA . TYR A 1 82 ? -7.010 1.257 -8.726 1.00 90.94 82 TYR A CA 1
ATOM 656 C C . TYR A 1 82 ? -6.853 2.462 -9.645 1.00 90.94 82 TYR A C 1
ATOM 658 O O . TYR A 1 82 ? -7.561 2.641 -10.639 1.00 90.94 82 TYR A O 1
ATOM 666 N N . LEU A 1 83 ? -5.868 3.290 -9.317 1.00 88.88 83 LEU A N 1
ATOM 667 C CA . LEU A 1 83 ? -5.342 4.298 -10.219 1.00 88.88 83 LEU A CA 1
ATOM 668 C C . LEU A 1 83 ? -4.707 3.620 -11.445 1.00 88.88 83 LEU A C 1
ATOM 670 O O . LEU A 1 83 ? -4.148 2.526 -11.329 1.00 88.88 83 LEU A O 1
ATOM 674 N N . PRO A 1 84 ? -4.717 4.278 -12.617 1.00 86.81 84 PRO A N 1
ATOM 675 C CA . PRO A 1 84 ? -3.932 3.826 -13.763 1.00 86.81 84 PRO A CA 1
ATOM 676 C C . PRO A 1 84 ? -2.452 3.644 -13.383 1.00 86.81 84 PRO A C 1
ATOM 678 O O . PRO A 1 84 ? -1.929 4.446 -12.608 1.00 86.81 84 PRO A O 1
ATOM 681 N N . SER A 1 85 ? -1.741 2.670 -13.973 1.00 77.94 85 SER A N 1
ATOM 682 C CA . SER A 1 85 ? -0.342 2.337 -13.616 1.00 77.94 85 SER A CA 1
ATOM 683 C C . SER A 1 85 ? 0.597 3.549 -13.544 1.00 77.94 85 SER A C 1
ATOM 685 O O . SER A 1 85 ? 1.463 3.634 -12.673 1.00 77.94 85 SER A O 1
ATOM 687 N N . LYS A 1 86 ? 0.397 4.531 -14.432 1.00 80.75 86 LYS A N 1
ATOM 688 C CA . LYS A 1 86 ? 1.191 5.770 -14.500 1.00 80.75 86 LYS A CA 1
ATOM 689 C C . LYS A 1 86 ? 0.934 6.732 -13.337 1.00 80.75 86 LYS A C 1
ATOM 691 O O . LYS A 1 86 ? 1.810 7.523 -13.001 1.00 80.75 86 LYS A O 1
ATOM 696 N N . SER A 1 87 ? -0.252 6.670 -12.742 1.00 85.81 87 SER A N 1
ATOM 697 C CA . SER A 1 87 ? -0.709 7.547 -11.661 1.00 85.81 87 SER A CA 1
ATOM 698 C C . SER A 1 87 ? -0.438 6.973 -10.270 1.00 85.81 87 SER A C 1
ATOM 700 O O . SER A 1 87 ? -0.558 7.705 -9.293 1.00 85.81 87 SER A O 1
ATOM 702 N N . ILE A 1 88 ? -0.049 5.696 -10.166 1.00 89.69 88 ILE A N 1
ATOM 703 C CA . ILE A 1 88 ? 0.375 5.094 -8.895 1.00 89.69 88 ILE A CA 1
ATOM 704 C C . ILE A 1 88 ? 1.605 5.845 -8.387 1.00 89.69 88 ILE A C 1
ATOM 706 O O . ILE A 1 88 ? 2.590 5.991 -9.113 1.00 89.69 88 ILE A O 1
ATOM 710 N N . ASN A 1 89 ? 1.590 6.296 -7.141 1.00 90.62 89 ASN A N 1
ATOM 711 C CA . ASN A 1 89 ? 2.706 7.022 -6.554 1.00 90.62 89 ASN A CA 1
ATOM 712 C C . ASN A 1 89 ? 3.658 6.069 -5.817 1.00 90.62 89 ASN A C 1
ATOM 714 O O . ASN A 1 89 ? 3.215 5.261 -5.012 1.00 90.62 89 ASN A O 1
ATOM 718 N N . LEU A 1 90 ? 4.966 6.168 -6.080 1.00 90.56 90 LEU A N 1
ATOM 719 C CA . LEU A 1 90 ? 6.009 5.380 -5.400 1.00 90.56 90 LEU A CA 1
ATOM 720 C C . LEU A 1 90 ? 6.912 6.241 -4.498 1.00 90.56 90 LEU A C 1
ATOM 722 O O . LEU A 1 90 ? 7.940 5.767 -4.013 1.00 90.56 90 LEU A O 1
ATOM 726 N N . GLY A 1 91 ? 6.560 7.517 -4.321 1.00 90.75 91 GLY A N 1
ATOM 727 C CA . GLY A 1 91 ? 7.428 8.530 -3.730 1.00 90.75 91 GLY A CA 1
ATOM 728 C C . GLY A 1 91 ? 8.331 9.207 -4.767 1.00 90.75 91 GLY A C 1
ATOM 729 O O . GLY A 1 91 ? 8.594 8.666 -5.843 1.00 90.75 91 GLY A O 1
ATOM 730 N N . ILE A 1 92 ? 8.797 10.414 -4.433 1.00 89.75 92 ILE A N 1
ATOM 731 C CA . ILE A 1 92 ? 9.558 11.294 -5.338 1.00 89.75 92 ILE A CA 1
ATOM 732 C C . ILE A 1 92 ? 10.827 10.590 -5.836 1.00 89.75 92 ILE A C 1
ATOM 734 O O . ILE A 1 92 ? 10.987 10.410 -7.039 1.00 89.75 92 ILE A O 1
ATOM 738 N N . ASP A 1 93 ? 11.671 10.112 -4.915 1.00 89.94 93 ASP A N 1
ATOM 739 C CA . ASP A 1 93 ? 12.960 9.489 -5.243 1.00 89.94 93 ASP A CA 1
ATOM 740 C C . ASP A 1 93 ? 12.806 8.283 -6.190 1.00 89.94 93 ASP A C 1
ATOM 742 O O . ASP A 1 93 ? 13.544 8.152 -7.167 1.00 89.94 93 ASP A O 1
ATOM 746 N N . SER A 1 94 ? 11.840 7.396 -5.916 1.00 90.88 94 SER A N 1
ATOM 747 C CA . SER A 1 94 ? 11.608 6.197 -6.732 1.00 90.88 94 SER A CA 1
ATOM 748 C C . SER A 1 94 ? 11.039 6.564 -8.103 1.00 90.88 94 SER A C 1
ATOM 750 O O . SER A 1 94 ? 11.548 6.084 -9.115 1.00 90.88 94 SER A O 1
ATOM 752 N N . ASN A 1 95 ? 10.047 7.463 -8.153 1.00 90.56 95 ASN A N 1
ATOM 753 C CA . ASN A 1 95 ? 9.451 7.926 -9.406 1.00 90.56 95 ASN A CA 1
ATOM 754 C C . ASN A 1 95 ? 10.490 8.595 -10.318 1.00 90.56 95 ASN A C 1
ATOM 756 O O . ASN A 1 95 ? 10.545 8.254 -11.495 1.00 90.56 95 ASN A O 1
ATOM 760 N N . GLU A 1 96 ? 11.330 9.500 -9.805 1.00 92.06 96 GLU A N 1
ATOM 761 C CA . GLU A 1 96 ? 12.391 10.140 -10.600 1.00 92.06 96 GLU A CA 1
ATOM 762 C C . GLU A 1 96 ? 13.414 9.126 -11.118 1.00 92.06 96 GLU A C 1
ATOM 764 O O . GLU A 1 96 ? 13.839 9.184 -12.274 1.00 92.06 96 GLU A O 1
ATOM 769 N N . TYR A 1 97 ? 13.776 8.148 -10.288 1.00 91.06 97 TYR A N 1
ATOM 770 C CA . TYR A 1 97 ? 14.750 7.137 -10.671 1.00 91.06 97 TYR A CA 1
ATOM 771 C C . TYR A 1 97 ? 14.247 6.244 -11.817 1.00 91.06 97 TYR A C 1
ATOM 773 O O . TYR A 1 97 ? 14.992 5.985 -12.764 1.00 91.06 97 TYR A O 1
ATOM 781 N N . ILE A 1 98 ? 12.975 5.829 -11.786 1.00 91.50 98 ILE A N 1
ATOM 782 C CA . ILE A 1 98 ? 12.397 4.954 -12.819 1.00 91.50 98 ILE A CA 1
ATOM 783 C C . ILE A 1 98 ? 11.944 5.685 -14.087 1.00 91.50 98 ILE A C 1
ATOM 785 O O . ILE A 1 98 ? 11.665 5.020 -15.081 1.00 91.50 98 ILE A O 1
ATOM 789 N N . ARG A 1 99 ? 11.874 7.026 -14.106 1.00 89.25 99 ARG A N 1
ATOM 790 C CA . ARG A 1 99 ? 11.489 7.797 -15.314 1.00 89.25 99 ARG A CA 1
ATOM 791 C C . ARG A 1 99 ? 12.373 7.501 -16.525 1.00 89.25 99 ARG A C 1
ATOM 793 O O . ARG A 1 99 ? 11.914 7.616 -17.654 1.00 89.25 99 ARG A O 1
ATOM 800 N N . HIS A 1 100 ? 13.621 7.114 -16.281 1.00 85.88 100 HIS A N 1
ATOM 801 C CA . HIS A 1 100 ? 14.616 6.820 -17.312 1.00 85.88 100 HIS A CA 1
ATOM 802 C C . HIS A 1 100 ? 14.605 5.348 -17.758 1.00 85.88 100 HIS A C 1
ATOM 804 O O . HIS A 1 100 ? 15.425 4.948 -18.582 1.00 85.88 100 HIS A O 1
ATOM 810 N N . PHE A 1 101 ? 13.731 4.514 -17.187 1.00 88.06 101 PHE A N 1
ATOM 811 C CA . PHE A 1 101 ? 13.669 3.092 -17.514 1.00 88.06 101 PHE A CA 1
ATOM 812 C C . PHE A 1 101 ? 12.934 2.872 -18.838 1.00 88.06 101 PHE A C 1
ATOM 814 O O . PHE A 1 101 ? 12.103 3.677 -19.259 1.00 88.06 101 PHE A O 1
ATOM 821 N N . SER A 1 102 ? 13.198 1.731 -19.480 1.00 88.00 102 SER A N 1
ATOM 822 C CA . SER A 1 102 ? 12.364 1.280 -20.593 1.00 88.00 102 SER A CA 1
ATOM 823 C C . SER A 1 102 ? 10.911 1.080 -20.125 1.00 88.00 102 SER A C 1
ATOM 825 O O . SER A 1 102 ? 10.692 0.750 -18.954 1.00 88.00 102 SER A O 1
ATOM 827 N N . PRO A 1 103 ? 9.908 1.206 -21.014 1.00 88.06 103 PRO A N 1
ATOM 828 C CA . PRO A 1 103 ? 8.502 1.020 -20.644 1.00 88.06 103 PRO A CA 1
ATOM 829 C C . PRO A 1 103 ? 8.223 -0.321 -19.950 1.00 88.06 103 PRO A C 1
ATOM 831 O O . PRO A 1 103 ? 7.465 -0.377 -18.988 1.00 88.06 103 PRO A O 1
ATOM 834 N N . VAL A 1 104 ? 8.892 -1.394 -20.389 1.00 86.12 104 VAL A N 1
ATOM 835 C CA . VAL A 1 104 ? 8.773 -2.732 -19.787 1.00 86.12 104 VAL A CA 1
ATOM 836 C C . VAL A 1 104 ? 9.274 -2.734 -18.341 1.00 86.12 104 VAL A C 1
ATOM 838 O O . VAL A 1 104 ? 8.581 -3.211 -17.444 1.00 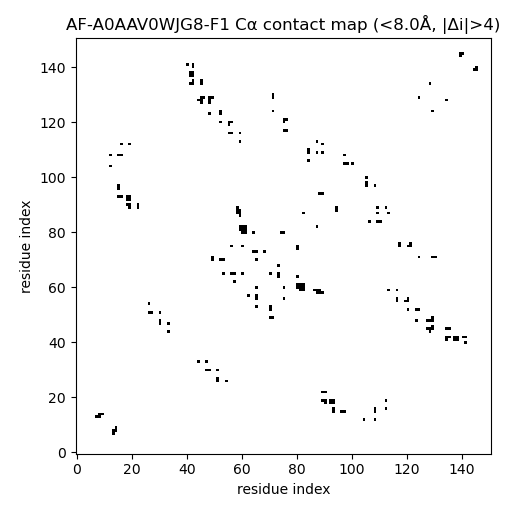86.12 104 VAL A O 1
ATOM 841 N N . ASN A 1 105 ? 10.456 -2.164 -18.094 1.00 86.56 105 ASN A N 1
ATOM 842 C CA . ASN A 1 105 ? 11.059 -2.136 -16.763 1.00 86.56 105 ASN A CA 1
ATOM 843 C C . ASN A 1 105 ? 10.292 -1.194 -15.819 1.00 86.56 105 ASN A C 1
ATOM 845 O O . ASN A 1 105 ? 10.140 -1.493 -14.635 1.00 86.56 105 ASN A O 1
ATOM 849 N N . TYR A 1 106 ? 9.784 -0.077 -16.343 1.00 88.00 106 TYR A N 1
ATOM 850 C CA . TYR A 1 106 ? 8.929 0.857 -15.611 1.00 88.00 106 TYR A CA 1
ATOM 851 C C . TYR A 1 106 ? 7.667 0.160 -15.079 1.00 88.00 106 TYR A C 1
ATOM 853 O O . TYR A 1 106 ? 7.389 0.211 -13.879 1.00 88.00 106 TYR A O 1
ATOM 861 N N . GLU A 1 107 ? 6.946 -0.555 -15.949 1.00 88.50 107 GLU A N 1
ATOM 862 C CA . GLU A 1 107 ? 5.744 -1.306 -15.571 1.00 88.50 107 GLU A CA 1
ATOM 863 C C . GLU A 1 107 ? 6.066 -2.435 -14.583 1.00 88.50 107 GLU A C 1
ATOM 865 O O . GLU A 1 107 ? 5.317 -2.665 -13.634 1.00 88.50 107 GLU A O 1
ATOM 870 N N . GLN A 1 108 ? 7.204 -3.120 -14.738 1.00 88.19 108 GLN A N 1
ATOM 871 C CA . GLN A 1 108 ? 7.635 -4.146 -13.783 1.00 88.19 108 GLN A CA 1
ATOM 872 C C . GLN A 1 108 ? 7.828 -3.587 -12.367 1.00 88.19 108 GLN A C 1
ATOM 874 O O . GLN A 1 108 ? 7.333 -4.189 -11.410 1.00 88.19 108 GLN A O 1
ATOM 879 N N . VAL A 1 109 ? 8.488 -2.431 -12.215 1.00 89.56 109 VAL A N 1
ATOM 880 C CA . VAL A 1 109 ? 8.660 -1.791 -10.898 1.00 89.56 109 VAL A CA 1
ATOM 881 C C . VAL A 1 109 ? 7.315 -1.349 -10.327 1.00 89.56 109 VAL A C 1
ATOM 883 O O . VAL A 1 109 ? 7.024 -1.640 -9.167 1.00 89.56 109 VAL A O 1
ATOM 886 N N . LYS A 1 110 ? 6.468 -0.691 -11.131 1.00 91.06 110 LYS A N 1
ATOM 887 C CA . LYS A 1 110 ? 5.129 -0.259 -10.698 1.00 91.06 110 LYS A CA 1
ATOM 888 C C . LYS A 1 110 ? 4.294 -1.433 -10.201 1.00 91.06 110 LYS A C 1
ATOM 890 O O . LYS A 1 110 ? 3.724 -1.346 -9.119 1.00 91.06 110 LYS A O 1
ATOM 895 N N . ASN A 1 111 ? 4.286 -2.543 -10.934 1.00 89.88 111 ASN A N 1
ATOM 896 C CA . ASN A 1 111 ? 3.556 -3.749 -10.553 1.00 89.88 111 ASN A CA 1
ATOM 897 C C . ASN A 1 111 ? 4.099 -4.385 -9.268 1.00 89.88 111 ASN A C 1
ATOM 899 O O . ASN A 1 111 ? 3.318 -4.847 -8.435 1.00 89.88 111 ASN A O 1
ATOM 903 N N . LEU A 1 112 ? 5.422 -4.403 -9.082 1.00 90.56 112 LEU A N 1
ATOM 904 C CA . LEU A 1 112 ? 6.037 -4.904 -7.852 1.00 90.56 112 LEU A CA 1
ATOM 905 C C . LEU A 1 112 ? 5.618 -4.060 -6.639 1.00 90.56 112 LEU A C 1
ATOM 907 O O . LEU A 1 112 ? 5.180 -4.605 -5.626 1.00 90.56 112 LEU A O 1
ATOM 911 N N . CYS A 1 113 ? 5.698 -2.735 -6.755 1.00 92.38 113 CYS A N 1
ATOM 912 C CA . CYS A 1 113 ? 5.314 -1.826 -5.680 1.00 92.38 113 CYS A CA 1
ATOM 913 C C . CYS A 1 113 ? 3.797 -1.810 -5.432 1.00 92.38 113 CYS A C 1
ATOM 915 O O . CYS A 1 113 ? 3.370 -1.728 -4.284 1.00 92.38 113 CYS A O 1
ATOM 917 N N . LEU A 1 114 ? 2.972 -1.952 -6.475 1.00 92.19 114 LEU A N 1
ATOM 918 C CA . LEU A 1 114 ? 1.521 -2.088 -6.336 1.00 92.19 114 LEU A CA 1
ATOM 919 C C . LEU A 1 114 ? 1.162 -3.346 -5.535 1.00 92.19 114 LEU A C 1
ATOM 921 O O . LEU A 1 114 ? 0.391 -3.268 -4.582 1.00 92.19 114 LEU A O 1
ATOM 925 N N . LYS A 1 115 ? 1.771 -4.495 -5.858 1.00 92.06 115 LYS A N 1
ATOM 926 C CA . LYS A 1 115 ? 1.590 -5.734 -5.081 1.00 92.06 115 LYS A CA 1
ATOM 927 C C . LYS A 1 115 ? 1.973 -5.547 -3.616 1.00 92.06 115 LYS A C 1
ATOM 929 O O . LYS A 1 115 ? 1.276 -6.058 -2.737 1.00 92.06 115 LYS A O 1
ATOM 934 N N . PHE A 1 116 ? 3.051 -4.809 -3.352 1.00 93.31 116 PHE A N 1
ATOM 935 C CA . PHE A 1 116 ? 3.432 -4.452 -1.991 1.00 93.31 116 PHE A CA 1
ATOM 936 C C . PHE A 1 116 ? 2.346 -3.614 -1.307 1.00 93.31 116 PHE A C 1
ATOM 938 O O . PHE A 1 116 ? 1.922 -3.977 -0.215 1.00 93.31 116 PHE A O 1
ATOM 945 N N . TYR A 1 117 ? 1.858 -2.543 -1.941 1.00 92.94 117 TYR A N 1
ATOM 946 C CA . TYR A 1 117 ? 0.808 -1.695 -1.372 1.00 92.94 117 TYR A CA 1
ATOM 947 C C . TYR A 1 117 ? -0.461 -2.473 -1.026 1.00 92.94 117 TYR A 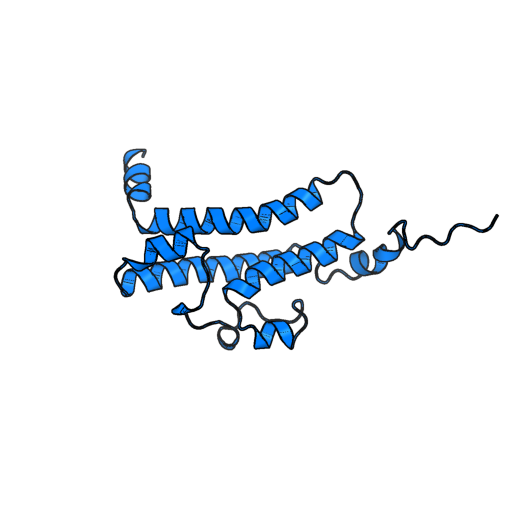C 1
ATOM 949 O O . TYR A 1 117 ? -0.962 -2.338 0.088 1.00 92.94 117 TYR A O 1
ATOM 957 N N . ILE A 1 118 ? -0.942 -3.319 -1.941 1.00 91.31 118 ILE A N 1
ATOM 958 C CA . ILE A 1 118 ? -2.135 -4.149 -1.727 1.00 91.31 118 ILE A CA 1
ATOM 959 C C . ILE A 1 118 ? -1.912 -5.092 -0.541 1.00 91.31 118 ILE A C 1
ATOM 961 O O . ILE A 1 118 ? -2.727 -5.143 0.378 1.00 91.31 118 ILE A O 1
ATOM 965 N N . THR A 1 119 ? -0.778 -5.800 -0.524 1.00 92.62 119 THR A N 1
ATOM 966 C CA . THR A 1 119 ? -0.443 -6.742 0.556 1.00 92.62 119 THR A CA 1
ATOM 967 C C . THR A 1 119 ? -0.337 -6.023 1.900 1.00 92.62 119 THR A C 1
ATOM 969 O O . THR A 1 119 ? -0.900 -6.479 2.891 1.00 92.62 119 THR A O 1
ATOM 972 N N . ALA A 1 120 ? 0.337 -4.872 1.942 1.00 90.38 120 ALA A N 1
ATOM 973 C CA . ALA A 1 120 ? 0.473 -4.070 3.149 1.00 90.38 120 ALA A CA 1
ATOM 974 C C . ALA A 1 120 ? -0.886 -3.551 3.640 1.00 90.38 120 ALA A C 1
ATOM 976 O O . ALA A 1 120 ? -1.177 -3.663 4.826 1.00 90.38 120 ALA A O 1
ATOM 977 N N . ALA A 1 121 ? -1.746 -3.057 2.745 1.00 90.44 121 ALA A N 1
ATOM 978 C CA . ALA A 1 121 ? -3.089 -2.595 3.090 1.00 90.44 121 ALA A CA 1
ATOM 979 C C . ALA A 1 121 ? -3.962 -3.732 3.654 1.00 90.44 121 ALA A C 1
ATOM 981 O O . ALA A 1 121 ? -4.644 -3.541 4.661 1.00 90.44 121 ALA A O 1
ATOM 982 N N . LEU A 1 122 ? -3.902 -4.931 3.063 1.00 89.88 122 LEU A N 1
ATOM 983 C CA . LEU A 1 122 ? -4.593 -6.120 3.577 1.00 89.88 122 LEU A CA 1
ATOM 984 C C . LEU A 1 122 ? -4.084 -6.523 4.967 1.00 89.88 122 LEU A C 1
ATOM 986 O O . LEU A 1 122 ? -4.885 -6.775 5.868 1.00 89.88 122 LEU A O 1
ATOM 990 N N . GLU A 1 123 ? -2.766 -6.545 5.172 1.00 88.00 123 GLU A N 1
ATOM 991 C CA . GLU A 1 123 ? -2.171 -6.867 6.473 1.00 88.00 123 GLU A CA 1
ATOM 992 C C . GLU A 1 123 ? -2.500 -5.805 7.533 1.00 88.00 123 GLU A C 1
ATOM 994 O O . GLU A 1 123 ? -2.796 -6.157 8.676 1.00 88.00 123 GLU A O 1
ATOM 999 N N . ILE A 1 124 ? -2.536 -4.522 7.158 1.00 86.50 124 ILE A N 1
ATOM 1000 C CA . ILE A 1 124 ? -2.995 -3.419 8.012 1.00 86.50 124 ILE A CA 1
ATOM 1001 C C . ILE A 1 124 ? -4.454 -3.645 8.429 1.00 86.50 124 ILE A C 1
ATOM 1003 O O . ILE A 1 124 ? -4.743 -3.659 9.626 1.00 86.50 124 ILE A O 1
ATOM 1007 N N . LYS A 1 125 ? -5.361 -3.907 7.475 1.00 85.44 125 LYS A N 1
ATOM 1008 C CA . LYS A 1 125 ? -6.781 -4.202 7.758 1.00 85.44 125 LYS A CA 1
ATOM 1009 C C . LYS A 1 125 ? -6.960 -5.419 8.666 1.00 85.44 125 LYS A C 1
ATOM 1011 O O . LYS A 1 125 ? -7.868 -5.433 9.491 1.00 85.44 125 LYS A O 1
ATOM 1016 N N . LYS A 1 126 ? -6.106 -6.435 8.516 1.00 85.06 126 LYS A N 1
ATOM 1017 C CA . LYS A 1 126 ? -6.165 -7.683 9.286 1.00 85.06 126 LYS A CA 1
ATOM 1018 C C . LYS A 1 126 ? -5.635 -7.538 10.714 1.00 85.06 126 LYS A C 1
ATOM 1020 O O . LYS A 1 126 ? -6.181 -8.158 11.622 1.00 85.06 126 LYS A O 1
ATOM 1025 N N . ARG A 1 127 ? -4.539 -6.798 10.910 1.00 80.81 127 ARG A N 1
ATOM 1026 C CA . ARG A 1 127 ? -3.799 -6.759 12.186 1.00 80.81 127 ARG A CA 1
ATOM 1027 C C . ARG A 1 127 ? -4.140 -5.561 13.063 1.00 80.81 127 ARG A C 1
ATOM 1029 O O . ARG A 1 127 ? -3.982 -5.656 14.278 1.00 80.81 127 ARG A O 1
ATOM 1036 N N . LEU A 1 128 ? -4.561 -4.439 12.479 1.00 79.75 128 LEU A N 1
ATOM 1037 C CA . LEU A 1 128 ? -4.879 -3.232 13.239 1.00 79.75 128 LEU A CA 1
ATOM 1038 C C . LEU A 1 128 ? -6.345 -3.218 13.698 1.00 79.75 128 LEU A C 1
ATOM 1040 O O . LEU A 1 128 ? -7.210 -3.768 13.014 1.00 79.75 128 LEU A O 1
ATOM 1044 N N . PRO A 1 129 ? -6.670 -2.556 14.825 1.00 71.44 129 PRO A N 1
ATOM 1045 C CA . PRO A 1 129 ? -8.022 -2.520 15.390 1.00 71.44 129 PRO A CA 1
ATOM 1046 C C . PRO A 1 129 ? -8.979 -1.584 14.623 1.00 71.44 129 PRO A C 1
ATOM 1048 O O . PRO A 1 129 ? -9.820 -0.920 15.219 1.00 71.44 129 PRO A O 1
ATOM 1051 N N . ILE A 1 130 ? -8.886 -1.547 13.293 1.00 68.25 130 ILE A N 1
ATOM 1052 C CA . ILE A 1 130 ? -9.671 -0.681 12.400 1.00 68.25 130 ILE A CA 1
ATOM 1053 C C . ILE A 1 130 ? -11.178 -0.998 12.497 1.00 68.25 130 ILE A C 1
ATOM 1055 O O . ILE A 1 130 ? -12.014 -0.094 12.505 1.00 68.25 130 ILE A O 1
ATOM 1059 N N . ASN A 1 131 ? -11.515 -2.280 12.677 1.00 61.69 131 ASN A N 1
ATOM 1060 C CA . ASN A 1 131 ? -12.890 -2.772 12.835 1.00 61.69 131 ASN A CA 1
ATOM 1061 C C . ASN A 1 131 ? -13.210 -3.238 14.264 1.00 61.69 131 ASN A C 1
ATOM 1063 O O . ASN A 1 131 ? -14.228 -3.892 14.488 1.00 61.69 131 ASN A O 1
ATOM 1067 N N . ASN A 1 132 ? -12.342 -2.966 15.242 1.00 62.88 132 ASN A N 1
ATOM 1068 C CA . ASN A 1 132 ? -12.528 -3.530 16.571 1.00 62.88 132 ASN A CA 1
ATOM 1069 C C . ASN A 1 132 ? -13.476 -2.663 17.415 1.00 62.88 132 ASN A C 1
ATOM 1071 O O . ASN A 1 132 ? -13.108 -1.592 17.901 1.00 62.88 132 ASN A O 1
ATOM 1075 N N . ILE A 1 133 ? -14.696 -3.169 17.608 1.00 58.94 133 ILE A N 1
ATOM 1076 C CA . ILE A 1 133 ? -15.771 -2.540 18.391 1.00 58.94 133 ILE A CA 1
ATOM 1077 C C . ILE A 1 133 ? -15.305 -2.209 19.819 1.00 58.94 133 ILE A C 1
ATOM 1079 O O . ILE A 1 133 ? -15.657 -1.156 20.343 1.00 58.94 133 ILE A O 1
ATOM 1083 N N . ILE A 1 134 ? -14.447 -3.041 20.423 1.00 58.00 134 ILE A N 1
ATOM 1084 C CA . ILE A 1 134 ? -13.913 -2.813 21.775 1.00 58.00 134 ILE A CA 1
ATOM 1085 C C . ILE A 1 134 ? -13.069 -1.532 21.802 1.00 58.00 134 ILE A C 1
ATOM 1087 O O . ILE A 1 134 ? -13.240 -0.690 22.676 1.00 58.00 134 ILE A O 1
ATOM 1091 N N . PHE A 1 135 ? -12.205 -1.321 20.807 1.00 57.59 135 PHE A N 1
ATOM 1092 C CA . PHE A 1 135 ? -11.356 -0.125 20.738 1.00 57.59 135 PHE A CA 1
ATOM 1093 C C . PHE A 1 135 ? -12.156 1.145 20.424 1.00 57.59 135 PHE A C 1
ATOM 1095 O O . PHE A 1 135 ? -11.807 2.223 20.906 1.00 57.59 135 PHE A O 1
ATOM 1102 N N . GLN A 1 136 ? -13.254 1.024 19.672 1.00 58.16 136 GLN A N 1
ATOM 1103 C CA . GLN A 1 136 ? -14.189 2.130 19.448 1.00 58.16 136 GLN A CA 1
ATOM 1104 C C . GLN A 1 136 ? -14.950 2.498 20.727 1.00 58.16 136 GLN A C 1
ATOM 1106 O O . GLN A 1 136 ? -15.155 3.682 20.999 1.00 58.16 136 GLN A O 1
ATOM 1111 N N . GLN A 1 137 ? -15.319 1.503 21.537 1.00 57.06 137 GLN A N 1
ATOM 1112 C CA . GLN A 1 137 ? -15.988 1.715 22.817 1.00 57.06 137 GLN A CA 1
ATOM 1113 C C . GLN A 1 137 ? -15.051 2.305 23.873 1.00 57.06 137 GLN A C 1
ATOM 1115 O O . GLN A 1 137 ? -15.494 3.137 24.647 1.00 57.06 137 GLN A O 1
ATOM 1120 N N . LEU A 1 138 ? -13.751 1.995 23.865 1.00 56.28 138 LEU A N 1
ATOM 1121 C CA . LEU A 1 138 ? -12.771 2.541 24.820 1.00 56.28 138 LEU A CA 1
ATOM 1122 C C . LEU A 1 138 ? -12.439 4.039 24.622 1.00 56.28 138 LEU A C 1
ATOM 1124 O O . LEU A 1 138 ? -11.573 4.570 25.319 1.00 56.28 138 LEU A O 1
ATOM 1128 N N . ARG A 1 139 ? -13.136 4.755 23.724 1.00 57.25 139 ARG A N 1
ATOM 1129 C CA . ARG A 1 139 ? -13.020 6.219 23.568 1.00 57.25 139 ARG A CA 1
ATOM 1130 C C . ARG A 1 139 ? -13.352 6.999 24.847 1.00 57.25 139 ARG A C 1
ATOM 1132 O O . ARG A 1 139 ? -12.819 8.088 25.019 1.00 57.25 139 ARG A O 1
ATOM 1139 N N . PHE A 1 140 ? -14.152 6.445 25.765 1.00 57.44 140 PHE A N 1
ATOM 1140 C CA . PHE A 1 140 ? -14.455 7.084 27.058 1.00 57.44 140 PHE A CA 1
ATOM 1141 C C . PHE A 1 140 ? -13.243 7.188 28.001 1.00 57.44 140 PHE A C 1
ATOM 1143 O O . PHE A 1 140 ? -13.284 7.959 28.953 1.00 57.44 140 PHE A O 1
ATOM 1150 N N . LEU A 1 141 ? -12.170 6.422 27.758 1.00 53.53 141 LEU A N 1
ATOM 1151 C CA . LEU A 1 141 ? -10.913 6.528 28.507 1.00 53.53 141 LEU A CA 1
ATOM 1152 C C . LEU A 1 141 ? -10.060 7.724 28.061 1.00 53.53 141 LEU A C 1
ATOM 1154 O O . LEU A 1 141 ? -8.987 7.943 28.622 1.00 53.53 141 LEU A O 1
ATOM 1158 N N . ASP A 1 142 ? -10.488 8.478 27.040 1.00 56.69 142 ASP A N 1
ATOM 1159 C CA . ASP A 1 142 ? -9.866 9.760 26.725 1.00 56.69 142 ASP A CA 1
ATOM 1160 C C . ASP A 1 142 ? -10.085 10.713 27.916 1.00 56.69 142 ASP A C 1
ATOM 1162 O O . ASP A 1 142 ? -11.234 11.031 28.239 1.00 56.69 142 ASP A O 1
ATOM 1166 N N . PRO A 1 143 ? -9.017 11.193 28.583 1.00 55.88 143 PRO A N 1
ATOM 1167 C CA . PRO A 1 143 ? -9.141 12.088 29.731 1.00 55.88 143 PRO A CA 1
ATOM 1168 C C . PRO A 1 143 ? -9.862 13.406 29.407 1.00 55.88 143 PRO A C 1
ATOM 1170 O O . PRO A 1 143 ? -10.277 14.100 30.329 1.00 55.88 143 PRO A O 1
ATOM 1173 N N . LYS A 1 144 ? -10.060 13.754 28.126 1.00 58.00 144 LYS A N 1
ATOM 1174 C CA . LYS A 1 144 ? -10.893 14.896 27.711 1.00 58.00 144 LYS A CA 1
ATOM 1175 C C . LYS A 1 144 ? -12.402 14.636 27.786 1.00 58.00 144 LYS A C 1
ATOM 1177 O O . LYS A 1 144 ? -13.170 15.592 27.773 1.00 58.00 144 LYS A O 1
ATOM 1182 N N . LEU A 1 145 ? -12.820 13.371 27.821 1.00 53.34 145 LEU A N 1
ATOM 1183 C CA . LEU A 1 145 ? -14.221 12.940 27.892 1.00 53.34 145 LEU A CA 1
ATOM 1184 C C . LEU A 1 145 ? -14.602 12.393 29.270 1.00 53.34 145 LEU A C 1
ATOM 1186 O O . LEU A 1 145 ? -15.769 12.070 29.485 1.00 53.34 145 LEU A O 1
ATOM 1190 N N . ALA A 1 146 ? -13.647 12.294 30.198 1.00 44.41 146 ALA A N 1
ATOM 1191 C CA . ALA A 1 146 ? -13.938 11.955 31.579 1.00 44.41 146 ALA A CA 1
ATOM 1192 C C . ALA A 1 146 ? -14.816 13.068 32.180 1.00 44.41 146 ALA A C 1
ATOM 1194 O O . ALA A 1 146 ? -14.350 14.208 32.285 1.00 44.41 146 ALA A O 1
ATOM 1195 N N . PRO A 1 147 ? -16.078 12.792 32.566 1.00 49.09 147 PRO A N 1
ATOM 1196 C CA . PRO A 1 147 ? -16.830 13.751 33.347 1.00 49.09 147 PRO A CA 1
ATOM 1197 C C . PRO A 1 147 ? -16.063 13.911 34.655 1.00 49.09 147 PRO A C 1
ATOM 1199 O O . PRO A 1 147 ? -15.891 12.949 35.405 1.00 49.09 147 PRO A O 1
ATOM 1202 N N . TYR A 1 148 ? -15.540 15.112 34.892 1.00 51.06 148 TYR A N 1
ATOM 1203 C CA . TYR A 1 148 ? -15.065 15.495 36.209 1.00 51.06 148 TYR A CA 1
ATOM 1204 C C . TYR A 1 148 ? -16.157 15.104 37.203 1.00 51.06 148 TYR A C 1
ATOM 1206 O O . TYR A 1 148 ? -17.304 15.535 37.076 1.00 51.06 148 TYR A O 1
ATOM 1214 N N . GLY A 1 149 ? -15.813 14.204 38.124 1.00 47.69 149 GLY A N 1
ATOM 1215 C CA . GLY A 1 149 ? -16.683 13.863 39.232 1.00 47.69 149 GLY A CA 1
ATOM 1216 C C . GLY A 1 149 ? -16.999 15.151 39.974 1.00 47.69 149 GLY A C 1
ATOM 1217 O O . GLY A 1 149 ? -16.099 15.764 40.544 1.00 47.69 149 GLY A O 1
ATOM 1218 N N . ASN A 1 150 ? -18.258 15.575 39.906 1.00 43.66 150 ASN A N 1
ATOM 1219 C CA . ASN A 1 150 ? -18.788 16.584 40.803 1.00 43.66 150 ASN A CA 1
ATOM 1220 C C . ASN A 1 150 ? -18.779 15.979 42.209 1.00 43.66 150 ASN A C 1
ATOM 1222 O O . ASN A 1 150 ? -19.627 15.139 42.516 1.00 43.66 150 ASN A O 1
ATOM 1226 N N . SER A 1 151 ? -17.818 16.414 43.019 1.00 40.78 151 SER A N 1
ATOM 1227 C CA . SER A 1 151 ? -17.813 16.299 44.476 1.00 40.78 151 SER A CA 1
ATOM 1228 C C . SER A 1 151 ? -17.533 17.676 45.052 1.00 40.78 151 SER A C 1
ATOM 1230 O O . SER A 1 151 ? -16.559 18.303 44.574 1.00 40.78 151 SER A O 1
#

Secondary structure (DSSP, 8-state):
-HHHHHHHHSSHHHHHHHHHHHHHHHHHHHHHHHHT-SS--HHHHHHHHHHHHHHHHHTTB-HHHHHHS-TTT--TT-GGGBPPTTT----HHHHHHHTTS-HHHHHHHHHHHHHHHHHHHHHHHHHSGGG-HHHHHGGGGSTTTS-----

Solvent-accessible surface area (backbone atoms only — not comparable to full-atom values): 8729 Å² total; per-residue (Å²): 113,69,67,60,51,49,55,46,60,69,29,69,67,47,48,38,49,51,39,26,48,54,44,52,47,56,62,49,48,62,56,50,53,61,71,68,43,92,62,93,49,60,51,50,49,36,55,51,45,48,48,54,44,47,59,56,42,65,31,41,38,34,64,70,59,62,73,76,41,60,78,88,76,57,65,75,82,47,73,90,45,44,40,58,78,87,68,42,57,48,45,69,69,17,48,64,63,42,68,79,45,55,72,68,58,37,51,52,52,49,53,54,53,49,52,48,49,39,52,50,47,52,51,48,65,71,74,41,60,65,83,37,65,68,48,64,63,47,41,64,73,38,78,90,64,50,77,77,80,89,123

Mean predicted aligned error: 10.1 Å

Radius of gyration: 19.38 Å; Cα contacts (8 Å, |Δi|>4): 122; chains: 1; bounding box: 48×32×65 Å

Organism: NCBI:txid13131

Foldseek 3Di:
DVVVVVVVVVPLLNVLVVLLVVVLVVLVVVLVVVVVDPDPPLLCLLVSLQVSLCVLCVQWFDPVQVVPDRSLPDQLPDPVRTDDLLSRDSDDVSNVSCVPPDPVSSSVSSVVVSVVSSVVSVVSSVPGCNVPPVSNVCNCVPPVNPPDPDD